Protein AF-A0A1F5E6X6-F1 (afdb_monomer_lite)

Organism: NCBI:txid1797472

Radius of gyration: 11.66 Å; chains: 1; bounding box: 30×23×25 Å

Structure (mmCIF, N/CA/C/O backbone):
data_AF-A0A1F5E6X6-F1
#
_entry.id   AF-A0A1F5E6X6-F1
#
loop_
_atom_site.group_PDB
_atom_site.id
_atom_site.type_symbol
_atom_site.label_atom_id
_atom_site.label_alt_id
_atom_site.label_comp_id
_atom_site.label_asym_id
_atom_site.label_entity_id
_atom_site.label_seq_id
_atom_site.pdbx_PDB_ins_code
_atom_site.Cartn_x
_atom_site.Cartn_y
_atom_site.Cartn_z
_atom_site.occupancy
_atom_site.B_iso_or_equiv
_atom_site.auth_seq_id
_atom_site.auth_comp_id
_atom_site.auth_asym_id
_atom_site.auth_atom_id
_atom_site.pdbx_PDB_model_num
ATOM 1 N N . MET A 1 1 ? -12.206 -2.203 -13.827 1.00 56.06 1 MET A N 1
ATOM 2 C CA . MET A 1 1 ? -10.739 -2.032 -13.685 1.00 56.06 1 MET A CA 1
ATOM 3 C C . MET A 1 1 ? -10.472 -0.737 -12.931 1.00 56.06 1 MET A C 1
ATOM 5 O O . MET A 1 1 ? -11.020 0.284 -13.323 1.00 56.06 1 MET A O 1
ATOM 9 N N . VAL A 1 2 ? -9.677 -0.761 -11.856 1.00 64.81 2 VAL A N 1
ATOM 10 C CA . VAL A 1 2 ? -9.300 0.465 -11.128 1.00 64.81 2 VAL A CA 1
ATOM 11 C C . VAL A 1 2 ? -8.278 1.226 -11.977 1.00 64.81 2 VAL A C 1
ATOM 13 O O . VAL A 1 2 ? -7.153 0.761 -12.155 1.00 64.81 2 VAL A O 1
ATOM 16 N N . SER A 1 3 ? -8.678 2.365 -12.547 1.00 69.56 3 SER A N 1
ATOM 17 C CA . SER A 1 3 ? -7.776 3.241 -13.302 1.00 69.56 3 SER A CA 1
ATOM 18 C C . SER A 1 3 ? -7.093 4.216 -12.344 1.00 69.56 3 SER A C 1
ATOM 20 O O . SER A 1 3 ? -7.754 4.994 -11.651 1.00 69.56 3 SER A O 1
ATOM 22 N N . ILE A 1 4 ? -5.766 4.129 -12.264 1.00 75.75 4 ILE A N 1
ATOM 23 C CA . ILE A 1 4 ? -4.931 4.894 -11.332 1.00 75.75 4 ILE A CA 1
ATOM 24 C C . ILE A 1 4 ? -3.934 5.710 -12.158 1.00 75.75 4 ILE A C 1
ATOM 26 O O . ILE A 1 4 ? -3.342 5.162 -13.096 1.00 75.75 4 ILE A O 1
ATOM 30 N N . PRO A 1 5 ? -3.711 6.997 -11.842 1.00 76.88 5 PRO A N 1
ATOM 31 C CA . PRO A 1 5 ? -2.745 7.819 -12.562 1.00 76.88 5 PRO A CA 1
ATOM 32 C C . PRO A 1 5 ? -1.310 7.287 -12.393 1.00 76.88 5 PRO A C 1
ATOM 34 O O . PRO A 1 5 ? -0.985 6.704 -11.349 1.00 76.88 5 PRO A O 1
ATOM 37 N N . PRO A 1 6 ? -0.440 7.412 -13.417 1.00 78.69 6 PRO A N 1
ATOM 38 C CA . PRO A 1 6 ? 0.980 7.057 -13.316 1.00 78.69 6 PRO A CA 1
ATOM 39 C C . PRO A 1 6 ? 1.627 7.782 -12.136 1.00 78.69 6 PRO A C 1
ATOM 41 O O . PRO A 1 6 ? 1.547 8.998 -12.013 1.00 78.69 6 PRO A O 1
ATOM 44 N N . CYS A 1 7 ? 2.252 7.014 -11.247 1.00 78.19 7 CYS A N 1
ATOM 45 C CA . CYS A 1 7 ? 2.915 7.529 -10.058 1.00 78.19 7 CYS A CA 1
ATOM 46 C C . CYS A 1 7 ? 4.247 6.808 -9.857 1.00 78.19 7 CYS A C 1
ATOM 48 O O . CYS A 1 7 ? 4.390 5.632 -10.197 1.00 78.19 7 CYS A O 1
ATOM 50 N N . SER A 1 8 ? 5.223 7.501 -9.272 1.00 80.56 8 SER A N 1
ATOM 51 C CA . SER A 1 8 ? 6.499 6.882 -8.924 1.00 80.56 8 SER A CA 1
ATOM 52 C C . SER A 1 8 ? 6.330 5.873 -7.783 1.00 80.56 8 SER A C 1
ATOM 54 O O . SER A 1 8 ? 5.474 6.036 -6.910 1.00 80.56 8 SER A O 1
ATOM 56 N N . SER A 1 9 ? 7.199 4.861 -7.736 1.00 78.44 9 SER A N 1
ATOM 57 C CA . SER A 1 9 ? 7.220 3.850 -6.669 1.00 78.44 9 SER A CA 1
ATOM 58 C C . SER A 1 9 ? 7.364 4.494 -5.284 1.00 78.44 9 SER A C 1
ATOM 60 O O . SER A 1 9 ? 6.725 4.067 -4.330 1.00 78.44 9 SER A O 1
ATOM 62 N N . LYS A 1 10 ? 8.123 5.597 -5.183 1.00 81.00 10 LYS A N 1
ATOM 63 C CA . LYS A 1 10 ? 8.243 6.401 -3.954 1.00 81.00 10 LYS A CA 1
ATOM 64 C C . LYS A 1 10 ? 6.899 6.978 -3.498 1.00 81.00 10 LYS A C 1
ATOM 66 O O . LYS A 1 10 ? 6.600 6.935 -2.308 1.00 81.00 10 LYS A O 1
ATOM 71 N N . LYS A 1 11 ? 6.093 7.510 -4.426 1.00 85.81 11 LYS A N 1
ATOM 72 C CA . LYS A 1 11 ? 4.779 8.095 -4.113 1.00 85.81 11 LYS A CA 1
ATOM 73 C C . LYS A 1 11 ? 3.787 7.021 -3.672 1.00 85.81 11 LYS A C 1
ATOM 75 O O . LYS A 1 11 ? 3.073 7.229 -2.698 1.00 85.81 11 LYS A O 1
ATOM 80 N N . LEU A 1 12 ? 3.817 5.861 -4.331 1.00 85.62 12 LEU A N 1
ATOM 81 C CA . LEU A 1 12 ? 3.045 4.688 -3.928 1.00 85.62 12 LEU A CA 1
ATOM 82 C C . LEU A 1 12 ? 3.391 4.284 -2.488 1.00 85.62 12 LEU A C 1
ATOM 84 O O . LEU A 1 12 ? 2.516 4.284 -1.634 1.00 85.62 12 LEU A O 1
ATOM 88 N N . ILE A 1 13 ? 4.669 4.042 -2.189 1.00 86.19 13 ILE A N 1
ATOM 89 C CA . ILE A 1 13 ? 5.123 3.669 -0.839 1.00 86.19 13 ILE A CA 1
ATOM 90 C C . ILE A 1 13 ? 4.666 4.696 0.199 1.00 86.19 13 ILE A C 1
ATOM 92 O O . ILE A 1 13 ? 4.118 4.316 1.228 1.00 86.19 13 ILE A O 1
ATOM 96 N N . LYS A 1 14 ? 4.841 5.992 -0.086 1.00 88.38 14 LYS A N 1
ATOM 97 C CA . LYS A 1 14 ? 4.417 7.061 0.824 1.00 88.38 14 LYS A CA 1
ATOM 98 C C . LYS A 1 14 ? 2.912 7.009 1.093 1.00 88.38 14 LYS A C 1
ATOM 100 O O . LYS A 1 14 ? 2.523 7.101 2.248 1.00 88.38 14 LYS A O 1
ATOM 105 N N . ALA A 1 15 ? 2.087 6.802 0.064 1.00 88.69 15 ALA A N 1
ATOM 106 C CA . ALA A 1 15 ? 0.642 6.660 0.227 1.00 88.69 15 ALA A CA 1
ATOM 107 C C . ALA A 1 15 ? 0.281 5.468 1.129 1.00 88.69 15 ALA A C 1
ATOM 109 O O . ALA A 1 15 ? -0.543 5.619 2.023 1.00 88.69 15 ALA A O 1
ATOM 110 N N . PHE A 1 16 ? 0.934 4.316 0.953 1.00 88.19 16 PHE A N 1
ATOM 111 C CA . PHE A 1 16 ? 0.710 3.136 1.796 1.00 88.19 16 PHE A CA 1
ATOM 112 C C . PHE A 1 16 ? 1.148 3.356 3.249 1.00 88.19 16 PHE A C 1
ATOM 114 O O . PHE A 1 16 ? 0.395 3.027 4.160 1.00 88.19 16 PHE A O 1
ATOM 121 N N . VAL A 1 17 ? 2.289 4.008 3.482 1.00 89.81 17 VAL A N 1
ATOM 122 C CA . VAL A 1 17 ? 2.705 4.414 4.836 1.00 89.81 17 VAL A CA 1
ATOM 123 C C . VAL A 1 17 ? 1.684 5.372 5.461 1.00 89.81 17 VAL A C 1
ATOM 125 O O . VAL A 1 17 ? 1.314 5.204 6.61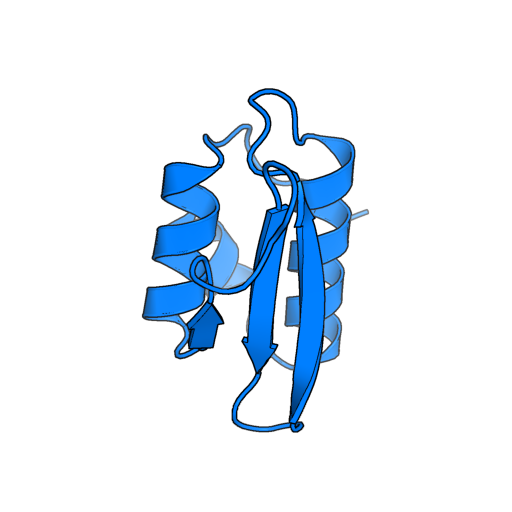7 1.00 89.81 17 VAL A O 1
ATOM 128 N N . THR A 1 18 ? 1.169 6.349 4.703 1.00 89.69 18 THR A N 1
ATOM 129 C CA . THR A 1 18 ? 0.132 7.284 5.185 1.00 89.69 18 THR A CA 1
ATOM 130 C C . THR A 1 18 ? -1.190 6.585 5.512 1.00 89.69 18 THR A C 1
ATOM 132 O O . THR A 1 18 ? -1.909 7.024 6.402 1.00 89.69 18 THR A O 1
ATOM 135 N N . LEU A 1 19 ? -1.507 5.486 4.827 1.00 87.44 19 LEU A N 1
ATOM 136 C CA . LEU A 1 19 ? -2.667 4.642 5.128 1.00 87.44 19 LEU A CA 1
ATOM 137 C C . LEU A 1 19 ? -2.443 3.726 6.345 1.00 87.44 19 LEU A C 1
ATOM 139 O O . LEU A 1 19 ? -3.366 3.018 6.747 1.00 87.44 19 LEU A O 1
ATOM 143 N N . GLY A 1 20 ? -1.244 3.744 6.931 1.00 87.75 20 GLY A N 1
ATOM 144 C CA . GLY A 1 20 ? -0.879 2.955 8.103 1.00 87.75 20 GLY A CA 1
ATOM 145 C C . GLY A 1 20 ? -0.293 1.583 7.782 1.00 87.75 20 GLY A C 1
ATOM 146 O O . GLY A 1 20 ? -0.151 0.780 8.693 1.00 87.75 20 GLY A O 1
ATOM 147 N N . PHE A 1 21 ? 0.050 1.285 6.526 1.00 90.19 21 PHE A N 1
ATOM 148 C CA . PHE A 1 21 ? 0.736 0.033 6.204 1.00 90.19 21 PHE A CA 1
ATOM 149 C C . PHE A 1 21 ? 2.191 0.078 6.665 1.00 90.19 21 PHE A C 1
ATOM 151 O O . PHE A 1 21 ? 2.894 1.079 6.485 1.00 90.19 21 PHE A O 1
ATOM 158 N N . GLU A 1 22 ? 2.675 -1.050 7.167 1.00 90.25 22 GLU A N 1
ATOM 159 C CA . GLU A 1 22 ? 4.084 -1.223 7.477 1.00 90.25 22 GLU A CA 1
ATOM 160 C C . GLU A 1 22 ? 4.856 -1.540 6.201 1.00 90.25 22 GLU A C 1
ATOM 162 O O . GLU A 1 22 ? 4.545 -2.487 5.475 1.00 90.25 22 GLU A O 1
ATOM 167 N N . VAL A 1 23 ? 5.889 -0.750 5.921 1.00 88.56 23 VAL A N 1
ATOM 168 C CA . VAL A 1 23 ? 6.730 -0.941 4.741 1.00 88.56 23 VAL A CA 1
ATOM 169 C C . VAL A 1 23 ? 8.120 -1.370 5.176 1.00 88.56 23 VAL A C 1
ATOM 171 O O . VAL A 1 23 ? 8.888 -0.579 5.723 1.00 88.56 23 VAL A O 1
ATOM 174 N N . SER A 1 24 ? 8.470 -2.618 4.877 1.00 85.06 24 SER A N 1
ATOM 175 C CA . SER A 1 24 ? 9.798 -3.158 5.137 1.00 85.06 24 SER A CA 1
ATOM 176 C C . SER A 1 24 ? 10.633 -3.201 3.862 1.00 85.06 24 SER A C 1
ATOM 178 O O . SER A 1 24 ? 10.274 -3.816 2.854 1.00 85.06 24 SER A O 1
ATOM 180 N N . THR A 1 25 ? 11.788 -2.546 3.933 1.00 77.38 25 THR A N 1
ATOM 181 C CA . THR A 1 25 ? 12.834 -2.555 2.901 1.00 77.38 25 THR A CA 1
ATOM 182 C C . THR A 1 25 ? 14.096 -3.297 3.355 1.00 77.38 25 THR A C 1
ATOM 184 O 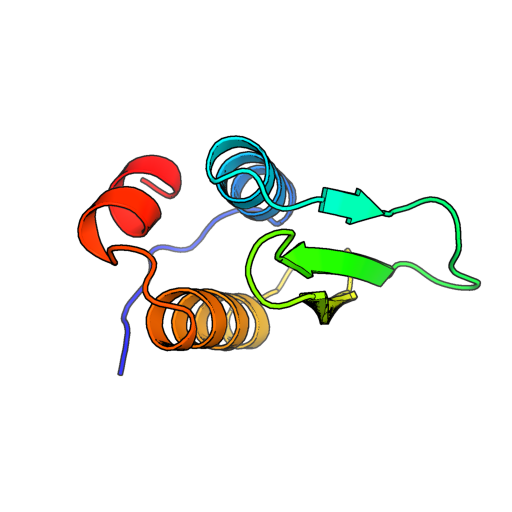O . THR A 1 25 ? 15.018 -3.464 2.561 1.00 77.38 25 THR A O 1
ATOM 187 N N . LYS A 1 26 ? 14.150 -3.748 4.619 1.00 62.22 26 LYS A N 1
ATOM 188 C CA . LYS A 1 26 ? 15.376 -4.198 5.307 1.00 62.22 26 LYS A CA 1
ATOM 189 C C . LYS A 1 26 ? 15.678 -5.708 5.217 1.00 62.22 26 LYS A C 1
ATOM 191 O O . LYS A 1 26 ? 16.569 -6.171 5.911 1.00 62.22 26 LYS A O 1
ATOM 196 N N . GLY A 1 27 ? 14.993 -6.477 4.365 1.00 53.72 27 GLY A N 1
ATOM 197 C CA . GLY A 1 27 ? 15.107 -7.950 4.358 1.00 53.72 27 GLY A CA 1
ATOM 198 C C . GLY A 1 27 ? 15.369 -8.638 3.012 1.00 53.72 27 GLY A C 1
ATOM 199 O O . GLY A 1 27 ? 15.227 -9.853 2.938 1.00 53.72 27 GLY A O 1
ATOM 200 N N . GLY A 1 28 ? 15.692 -7.919 1.932 1.00 49.53 28 GLY A N 1
ATOM 201 C CA . GLY A 1 28 ? 15.745 -8.505 0.584 1.00 49.53 28 GLY A CA 1
ATOM 202 C C . GLY A 1 28 ? 17.146 -8.603 -0.019 1.00 49.53 28 GLY A C 1
ATOM 203 O O . GLY A 1 28 ? 17.759 -7.584 -0.331 1.00 49.53 28 GLY A O 1
ATOM 204 N N . LYS A 1 29 ? 17.600 -9.826 -0.319 1.00 50.75 29 LYS A N 1
ATOM 2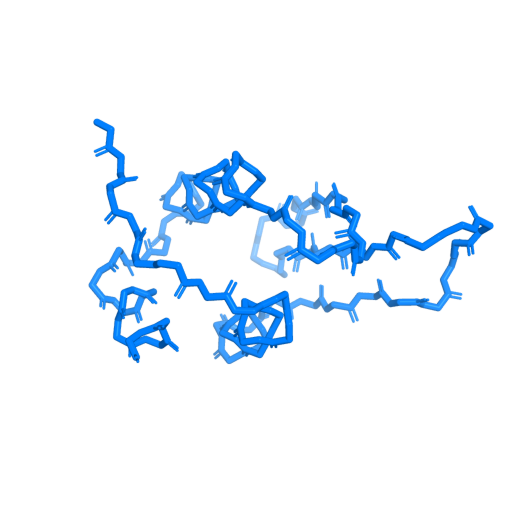05 C CA . LYS A 1 29 ? 18.520 -10.076 -1.439 1.00 50.75 29 LYS A CA 1
ATOM 206 C C . LYS A 1 29 ? 17.752 -9.667 -2.711 1.00 50.75 29 LYS A C 1
ATOM 208 O O . LYS A 1 29 ? 16.855 -10.378 -3.149 1.00 50.75 29 LYS A O 1
ATOM 213 N N . GLY A 1 30 ? 18.028 -8.480 -3.250 1.00 62.59 30 GLY A N 1
ATOM 214 C CA . GLY A 1 30 ? 17.350 -7.952 -4.439 1.00 62.59 30 GLY A CA 1
ATOM 215 C C . GLY A 1 30 ? 16.230 -6.949 -4.139 1.00 62.59 30 GLY A C 1
ATOM 216 O O . GLY A 1 30 ? 15.491 -7.059 -3.167 1.00 62.59 30 GLY A O 1
ATOM 217 N N . SER A 1 31 ? 16.137 -5.949 -5.012 1.00 77.50 31 SER A N 1
ATOM 218 C CA . SER A 1 31 ? 15.335 -4.721 -4.965 1.00 77.50 31 SER A CA 1
ATOM 219 C C . SER A 1 31 ? 13.813 -4.909 -4.808 1.00 77.50 31 SER A C 1
ATOM 221 O O . SER A 1 31 ? 13.060 -4.501 -5.688 1.00 77.50 31 SER A O 1
ATOM 223 N N . HIS A 1 32 ? 13.343 -5.470 -3.694 1.00 81.62 32 HIS A N 1
ATOM 224 C CA . HIS A 1 32 ? 11.926 -5.665 -3.365 1.00 81.62 32 HIS A CA 1
ATOM 225 C C . HIS A 1 32 ? 11.540 -4.970 -2.054 1.00 81.62 32 HIS A C 1
ATOM 227 O O . HIS A 1 32 ? 12.385 -4.667 -1.213 1.00 81.62 32 HIS A O 1
ATOM 233 N N . ILE A 1 33 ? 10.249 -4.687 -1.906 1.00 84.19 33 ILE A N 1
ATOM 234 C CA . ILE A 1 33 ? 9.645 -3.982 -0.779 1.00 84.19 33 ILE A CA 1
ATOM 235 C C . ILE A 1 33 ? 8.454 -4.801 -0.313 1.00 84.19 33 ILE A C 1
ATOM 237 O O . ILE A 1 33 ? 7.576 -5.118 -1.116 1.00 84.19 33 ILE A O 1
ATOM 241 N N . LYS A 1 34 ? 8.415 -5.123 0.976 1.00 87.62 34 LYS A N 1
ATOM 242 C CA . LYS A 1 34 ? 7.278 -5.801 1.593 1.00 87.62 34 LYS A CA 1
ATOM 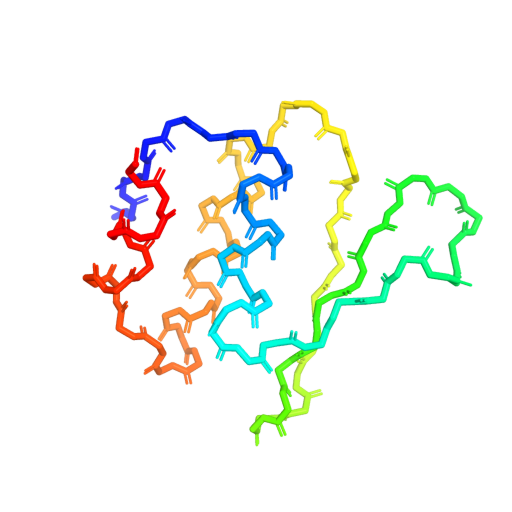243 C C . LYS A 1 34 ? 6.360 -4.761 2.226 1.00 87.62 34 LYS A C 1
ATOM 245 O O . LYS A 1 34 ? 6.836 -3.883 2.942 1.00 87.62 34 LYS A O 1
ATOM 250 N N . ILE A 1 35 ? 5.070 -4.856 1.940 1.00 89.00 35 ILE A N 1
ATOM 251 C CA . ILE A 1 35 ? 4.017 -4.004 2.488 1.00 89.00 35 ILE A CA 1
ATOM 252 C C . ILE A 1 35 ? 3.085 -4.907 3.282 1.00 89.00 35 ILE A C 1
ATOM 254 O O . ILE A 1 35 ? 2.536 -5.857 2.725 1.00 89.00 35 ILE A O 1
ATOM 258 N N . THR A 1 36 ? 2.925 -4.623 4.566 1.00 90.94 36 THR A N 1
ATOM 259 C CA . THR A 1 36 ? 2.082 -5.388 5.485 1.00 90.94 36 THR A CA 1
ATOM 260 C C . THR A 1 36 ? 0.939 -4.507 5.962 1.00 90.94 36 THR A C 1
ATOM 262 O O . THR A 1 36 ? 1.152 -3.366 6.371 1.00 90.94 36 THR A O 1
ATOM 265 N N . ASP A 1 37 ? -0.278 -5.028 5.884 1.00 90.50 37 ASP A N 1
ATOM 266 C CA . ASP A 1 37 ? -1.441 -4.421 6.514 1.00 90.50 37 ASP A CA 1
ATOM 267 C C . ASP A 1 37 ? -1.461 -4.792 8.003 1.00 90.50 37 ASP A C 1
ATOM 269 O O . ASP A 1 37 ? -1.573 -5.982 8.315 1.00 90.50 37 ASP A O 1
ATOM 273 N N . PRO A 1 38 ? -1.387 -3.824 8.931 1.00 87.25 38 PRO A N 1
ATOM 274 C CA . PRO A 1 38 ? -1.454 -4.124 10.358 1.00 87.25 38 PRO A CA 1
ATOM 275 C C . PRO A 1 38 ? -2.835 -4.625 10.799 1.00 87.25 38 PRO A C 1
ATOM 277 O O . PRO A 1 38 ? -2.933 -5.270 11.838 1.00 87.25 38 PRO A O 1
ATOM 280 N N . LYS A 1 39 ? -3.909 -4.341 10.044 1.00 86.00 39 LYS A N 1
ATOM 281 C CA . LYS A 1 39 ? -5.276 -4.719 10.438 1.00 86.00 39 LYS A CA 1
ATOM 282 C C . LYS A 1 39 ? -5.580 -6.181 10.142 1.00 86.00 39 LYS A C 1
ATOM 284 O O . LYS A 1 39 ? -6.133 -6.876 10.985 1.00 86.00 39 LYS A O 1
ATOM 289 N N . SER A 1 40 ? -5.245 -6.638 8.937 1.00 86.94 40 SER A N 1
ATOM 290 C CA . SER A 1 40 ? -5.482 -8.024 8.516 1.00 86.94 40 SER A CA 1
ATOM 291 C C . SER A 1 40 ? -4.275 -8.945 8.707 1.00 86.94 40 SER A C 1
ATOM 293 O O . SER A 1 40 ? -4.407 -10.155 8.536 1.00 86.94 40 SER A O 1
ATOM 295 N N . GLY A 1 41 ? -3.085 -8.395 8.973 1.00 86.44 41 GLY A N 1
ATOM 296 C CA . GLY A 1 41 ? -1.823 -9.141 8.986 1.00 86.44 41 GLY A CA 1
ATOM 297 C C . GLY A 1 41 ? -1.370 -9.623 7.600 1.00 86.44 41 GLY A C 1
ATOM 298 O O . GLY A 1 41 ? -0.337 -10.288 7.478 1.00 86.44 41 GLY A O 1
ATOM 299 N N . ARG A 1 42 ? -2.113 -9.310 6.527 1.00 88.75 42 ARG A N 1
ATOM 300 C CA . ARG A 1 42 ? -1.746 -9.704 5.163 1.00 88.75 42 ARG A CA 1
ATOM 301 C C . ARG A 1 42 ? -0.566 -8.876 4.680 1.00 88.75 42 ARG A C 1
ATOM 303 O O . ARG A 1 42 ? -0.475 -7.680 4.935 1.00 88.75 42 ARG A O 1
ATOM 310 N N . SER A 1 43 ? 0.318 -9.504 3.911 1.00 89.75 43 SER A N 1
ATOM 311 C CA . SER A 1 43 ? 1.456 -8.814 3.309 1.00 89.75 43 SER A CA 1
ATOM 312 C C . SER A 1 43 ? 1.570 -9.092 1.819 1.00 89.75 43 SER A C 1
ATOM 314 O O . SER A 1 43 ? 1.168 -10.145 1.328 1.00 89.75 43 SER A O 1
ATOM 316 N N . THR A 1 44 ? 2.114 -8.122 1.096 1.00 87.19 44 THR A N 1
ATOM 317 C CA . THR A 1 44 ? 2.401 -8.210 -0.331 1.00 87.19 44 THR A CA 1
ATOM 318 C C . THR A 1 44 ? 3.812 -7.703 -0.599 1.00 87.19 44 THR A C 1
ATOM 320 O O . THR A 1 44 ? 4.305 -6.808 0.088 1.00 87.19 44 THR A O 1
ATOM 323 N N . THR A 1 45 ? 4.483 -8.284 -1.587 1.00 86.25 45 THR A N 1
ATOM 324 C CA . THR A 1 45 ? 5.849 -7.911 -1.956 1.00 86.25 45 THR A CA 1
ATOM 325 C C . THR A 1 45 ? 5.834 -7.307 -3.345 1.00 86.25 45 THR A C 1
ATOM 327 O O . THR A 1 45 ? 5.308 -7.906 -4.281 1.00 86.25 45 THR A O 1
ATOM 330 N N . ILE A 1 46 ? 6.442 -6.133 -3.492 1.00 83.00 46 ILE A N 1
ATOM 331 C CA . ILE A 1 46 ? 6.568 -5.450 -4.776 1.00 83.00 46 ILE A CA 1
ATOM 332 C C . ILE A 1 46 ? 8.017 -5.172 -5.142 1.00 83.00 46 ILE A C 1
ATOM 334 O O . ILE A 1 46 ? 8.837 -4.888 -4.268 1.00 83.00 46 ILE A O 1
ATOM 338 N N . PRO A 1 47 ? 8.361 -5.201 -6.436 1.00 80.50 47 PRO A N 1
ATOM 339 C CA . PRO A 1 47 ? 9.663 -4.743 -6.882 1.00 80.50 47 PRO A CA 1
ATOM 340 C C . PRO A 1 47 ? 9.803 -3.228 -6.667 1.00 80.50 47 PRO A C 1
ATOM 342 O O . PRO A 1 47 ? 8.893 -2.445 -6.927 1.00 80.50 47 PRO A O 1
ATOM 345 N N . LYS A 1 48 ? 10.994 -2.794 -6.255 1.00 75.56 48 LYS A N 1
ATOM 346 C CA . LYS A 1 48 ? 11.417 -1.387 -6.104 1.00 75.56 48 LYS A CA 1
ATOM 347 C C . LYS A 1 48 ? 11.613 -0.679 -7.461 1.00 75.56 48 LYS A C 1
ATOM 349 O O . LYS A 1 48 ? 11.973 0.496 -7.489 1.00 75.56 48 LYS A O 1
ATOM 354 N N . SER A 1 49 ? 11.407 -1.386 -8.579 1.00 70.69 49 SER A N 1
ATOM 355 C CA . SER A 1 49 ? 11.670 -0.918 -9.948 1.00 70.69 49 SER A CA 1
ATOM 356 C C . SER A 1 49 ? 10.793 0.272 -10.381 1.00 70.69 49 SER A C 1
ATOM 358 O O . SER A 1 49 ? 9.820 0.637 -9.718 1.00 70.69 49 SER A O 1
ATOM 360 N N . ARG A 1 50 ? 11.181 0.898 -11.500 1.00 58.41 50 ARG A N 1
ATOM 361 C CA . ARG A 1 50 ? 10.718 2.205 -12.004 1.00 58.41 50 ARG A CA 1
ATOM 362 C C . ARG A 1 50 ? 9.400 2.141 -12.794 1.00 58.41 50 ARG A C 1
ATOM 364 O O . ARG A 1 50 ? 8.698 3.146 -12.843 1.00 58.41 50 ARG A O 1
ATOM 371 N N . SER A 1 51 ? 9.043 0.990 -13.374 1.00 62.62 51 SER A N 1
ATOM 372 C CA . SER A 1 51 ? 7.825 0.786 -14.179 1.00 62.62 51 SER A CA 1
ATOM 373 C C . SER A 1 51 ? 6.864 -0.203 -13.503 1.00 62.62 51 SER A C 1
ATOM 375 O O . SER A 1 51 ? 6.899 -1.407 -13.725 1.00 62.62 51 SER A O 1
ATOM 377 N N . LEU A 1 52 ? 5.981 0.315 -1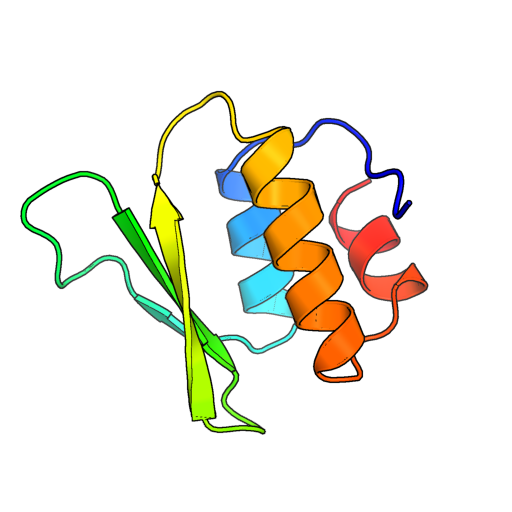2.648 1.00 66.88 52 LEU A N 1
ATOM 378 C CA . LEU A 1 52 ? 5.038 -0.484 -11.853 1.00 66.88 52 LEU A CA 1
ATOM 379 C C . LEU A 1 52 ? 3.587 -0.335 -12.326 1.00 66.88 52 LEU A C 1
ATOM 381 O O . LEU A 1 52 ? 2.686 -0.402 -11.502 1.00 66.88 52 LEU A O 1
ATOM 385 N N . SER A 1 53 ? 3.314 -0.106 -13.613 1.00 69.00 53 SER A N 1
ATOM 386 C CA . SER A 1 53 ? 1.933 0.121 -14.085 1.00 69.00 53 SER A CA 1
ATOM 387 C C . SER A 1 53 ? 0.988 -1.025 -13.687 1.00 69.00 53 SER A C 1
ATOM 389 O O . SER A 1 53 ? -0.057 -0.780 -13.080 1.00 69.00 53 SER A O 1
ATOM 391 N N . TYR A 1 54 ? 1.400 -2.271 -13.938 1.00 77.62 54 TYR A N 1
ATOM 392 C CA . TYR A 1 54 ? 0.667 -3.473 -13.533 1.00 77.62 54 TYR A CA 1
ATOM 393 C C . TYR A 1 54 ? 0.652 -3.661 -12.008 1.00 77.62 54 TYR A C 1
ATOM 395 O O . TYR A 1 54 ? -0.405 -3.829 -11.401 1.00 77.62 54 TYR A O 1
ATOM 403 N N . VAL A 1 55 ? 1.823 -3.551 -11.373 1.00 81.25 55 VAL A N 1
ATOM 404 C CA . VAL A 1 55 ? 1.990 -3.771 -9.928 1.00 81.25 55 VAL A CA 1
ATOM 405 C C . VAL A 1 55 ? 1.177 -2.771 -9.105 1.00 81.25 55 VAL A C 1
ATOM 407 O O . VAL A 1 55 ? 0.543 -3.155 -8.132 1.00 81.25 55 VAL A O 1
ATOM 410 N N . ARG A 1 56 ? 1.127 -1.501 -9.512 1.00 83.69 56 ARG A N 1
ATOM 411 C CA . ARG A 1 56 ? 0.336 -0.442 -8.870 1.00 83.69 56 ARG A CA 1
ATOM 412 C C . ARG A 1 56 ? -1.148 -0.779 -8.882 1.00 83.69 56 ARG A C 1
ATOM 414 O O . ARG A 1 56 ? -1.797 -0.675 -7.846 1.00 83.69 56 ARG A O 1
ATOM 421 N N . ASN A 1 57 ? -1.682 -1.167 -10.041 1.00 85.12 57 ASN A N 1
ATOM 422 C CA . ASN A 1 57 ? -3.095 -1.524 -10.156 1.00 85.12 57 ASN A CA 1
ATOM 423 C C . ASN A 1 57 ? -3.416 -2.737 -9.274 1.00 85.12 57 ASN A C 1
ATOM 425 O O . ASN A 1 57 ? -4.432 -2.733 -8.583 1.00 85.12 57 ASN A O 1
ATOM 429 N N . HIS A 1 58 ? -2.519 -3.726 -9.242 1.00 86.12 58 HIS A N 1
ATOM 430 C CA . HIS A 1 58 ? -2.656 -4.903 -8.390 1.00 86.12 58 HIS A CA 1
ATOM 431 C C . HIS A 1 58 ? -2.642 -4.545 -6.897 1.00 86.12 58 HIS A C 1
ATOM 433 O O . HIS A 1 58 ? -3.521 -4.963 -6.151 1.00 86.12 58 HIS A O 1
ATOM 439 N N . ILE A 1 59 ? -1.684 -3.726 -6.460 1.00 86.56 59 ILE A N 1
ATOM 440 C CA . ILE A 1 59 ? -1.540 -3.347 -5.053 1.00 86.56 59 ILE A CA 1
ATOM 441 C C . ILE A 1 59 ? -2.703 -2.493 -4.552 1.00 86.56 59 ILE A C 1
ATOM 443 O O . ILE A 1 59 ? -3.142 -2.642 -3.416 1.00 86.56 59 ILE A O 1
ATOM 447 N N . VAL A 1 60 ? -3.203 -1.581 -5.385 1.00 87.50 60 VAL A N 1
ATOM 448 C CA . VAL A 1 60 ? -4.317 -0.722 -4.985 1.00 87.50 60 VAL A CA 1
ATOM 449 C C . VAL A 1 60 ? -5.612 -1.515 -4.978 1.00 87.50 60 VAL A C 1
ATOM 451 O O . VAL A 1 60 ? -6.410 -1.319 -4.071 1.00 87.50 60 VAL A O 1
ATOM 454 N N . LYS A 1 61 ? -5.795 -2.454 -5.915 1.00 88.81 61 LYS A N 1
ATOM 455 C CA . LYS A 1 61 ? -6.900 -3.412 -5.834 1.00 88.81 61 LYS A CA 1
ATOM 456 C C . LYS A 1 61 ? -6.829 -4.208 -4.530 1.00 88.81 61 LYS A C 1
ATOM 458 O O . LYS A 1 61 ? -7.809 -4.240 -3.806 1.00 88.81 61 LYS A O 1
ATOM 463 N N . TRP A 1 62 ? -5.656 -4.737 -4.184 1.00 90.12 62 TRP A N 1
ATOM 464 C CA . TRP A 1 62 ? -5.444 -5.440 -2.918 1.00 90.12 62 TRP A CA 1
ATOM 465 C C . TRP A 1 62 ? -5.778 -4.573 -1.693 1.00 90.12 62 TRP A C 1
ATOM 467 O O . TRP A 1 62 ? -6.439 -5.042 -0.776 1.00 90.12 62 TRP A O 1
ATOM 477 N N . ALA A 1 63 ? -5.399 -3.291 -1.689 1.00 87.62 63 ALA A N 1
ATOM 478 C CA . ALA A 1 63 ? -5.770 -2.363 -0.619 1.00 87.62 63 ALA A CA 1
ATOM 479 C C . ALA A 1 63 ? -7.289 -2.117 -0.543 1.00 87.62 63 ALA A C 1
ATOM 481 O O . ALA A 1 63 ? -7.850 -2.033 0.546 1.00 87.62 63 ALA A O 1
ATOM 482 N N . ILE A 1 64 ? -7.965 -2.015 -1.689 1.00 89.75 64 ILE A N 1
ATOM 483 C CA . ILE A 1 64 ? -9.426 -1.875 -1.751 1.00 89.75 64 ILE A CA 1
ATOM 484 C C . ILE A 1 64 ? -10.108 -3.148 -1.234 1.00 89.75 64 ILE A C 1
ATOM 486 O O . ILE A 1 64 ? -11.048 -3.046 -0.450 1.00 89.75 64 ILE A O 1
ATOM 490 N N . ASP A 1 65 ? -9.595 -4.328 -1.592 1.00 89.81 65 ASP A N 1
ATOM 491 C CA . ASP A 1 65 ? -10.088 -5.626 -1.109 1.00 89.81 65 ASP A CA 1
ATOM 492 C C . ASP A 1 65 ? -9.910 -5.781 0.417 1.00 89.81 65 ASP A C 1
ATOM 494 O O . ASP A 1 65 ? -10.665 -6.501 1.066 1.00 89.81 65 ASP A O 1
ATOM 498 N N . LEU A 1 66 ? -8.939 -5.075 1.009 1.00 87.56 66 LEU A N 1
ATOM 499 C CA . LEU A 1 66 ? -8.750 -4.957 2.461 1.00 87.56 66 LEU A CA 1
ATOM 500 C C . LEU A 1 66 ? -9.687 -3.933 3.132 1.00 87.56 66 LEU A C 1
ATOM 502 O O . LEU A 1 66 ? -9.648 -3.771 4.350 1.00 87.56 66 LEU A O 1
ATOM 506 N N . GLY A 1 67 ? -10.520 -3.230 2.361 1.00 87.81 67 GLY A N 1
ATOM 507 C CA . GLY A 1 67 ? -11.493 -2.258 2.865 1.00 87.81 67 GLY A CA 1
ATOM 508 C C . GLY A 1 67 ? -11.004 -0.806 2.895 1.00 87.81 67 GLY A C 1
ATOM 509 O O . GLY A 1 67 ? -11.677 0.056 3.463 1.00 87.81 67 GLY A O 1
ATOM 510 N N . TYR A 1 68 ? -9.856 -0.487 2.287 1.00 88.44 68 TYR A N 1
ATOM 511 C CA . TYR A 1 68 ? -9.400 0.901 2.180 1.00 88.44 68 TYR A CA 1
ATOM 512 C C . TYR A 1 68 ? -10.162 1.658 1.082 1.00 88.44 68 TYR A C 1
ATOM 514 O O . TYR A 1 68 ? -10.368 1.166 -0.025 1.00 88.44 68 TYR A O 1
ATOM 522 N N . SER A 1 69 ? -10.553 2.904 1.368 1.00 88.06 69 SER A N 1
ATOM 523 C CA . SER A 1 69 ? -11.339 3.710 0.427 1.00 88.06 69 SER A CA 1
ATOM 524 C C . SER A 1 69 ? -10.530 4.112 -0.809 1.00 88.06 69 SER A C 1
ATOM 526 O O . SER A 1 69 ? -9.542 4.849 -0.719 1.00 88.06 69 SER A O 1
ATOM 528 N N . GLU A 1 70 ? -11.020 3.726 -1.989 1.00 86.56 70 GLU A N 1
ATOM 529 C CA . GLU A 1 70 ? -10.437 4.095 -3.285 1.00 86.56 70 GLU A CA 1
ATOM 530 C C . GLU A 1 70 ? -10.275 5.617 -3.445 1.00 86.56 70 GLU A C 1
ATOM 532 O O . GLU A 1 70 ? -9.270 6.082 -3.988 1.00 86.56 70 GLU A O 1
ATOM 537 N N . LYS A 1 71 ? -11.226 6.415 -2.933 1.00 86.44 71 LYS A N 1
ATOM 538 C CA . LYS A 1 71 ? -11.172 7.887 -3.000 1.00 86.44 71 LYS A CA 1
ATOM 539 C C . LYS A 1 71 ? -9.946 8.443 -2.272 1.00 86.44 71 LYS A C 1
ATOM 541 O O . LYS A 1 71 ? -9.286 9.345 -2.787 1.00 86.44 71 LYS A O 1
ATOM 546 N N . ILE A 1 72 ? -9.624 7.891 -1.101 1.00 87.50 72 ILE A N 1
ATOM 547 C CA . ILE A 1 72 ? -8.472 8.313 -0.293 1.00 87.50 72 ILE A CA 1
ATOM 548 C C . ILE A 1 72 ? -7.176 7.918 -1.000 1.00 87.50 72 ILE A C 1
ATOM 550 O O . ILE A 1 72 ? -6.287 8.753 -1.160 1.00 87.50 72 ILE A O 1
ATOM 554 N N . ILE A 1 73 ? -7.099 6.683 -1.503 1.00 86.88 73 ILE A N 1
ATOM 555 C CA . ILE A 1 73 ? -5.923 6.191 -2.231 1.00 86.88 73 ILE A CA 1
ATOM 556 C C . ILE A 1 73 ? -5.658 7.060 -3.468 1.00 86.88 73 ILE A C 1
ATOM 558 O O . ILE A 1 73 ? -4.539 7.530 -3.670 1.00 86.88 73 ILE A O 1
ATOM 562 N N . LYS A 1 74 ? -6.690 7.354 -4.269 1.00 85.44 74 LYS A N 1
ATOM 563 C CA . LYS A 1 74 ? -6.562 8.238 -5.439 1.00 85.44 74 LYS A CA 1
ATOM 564 C C . LYS A 1 74 ? -6.119 9.647 -5.057 1.00 85.44 74 LYS A C 1
ATOM 566 O O . LYS A 1 74 ? -5.291 10.217 -5.761 1.00 85.44 74 LYS A O 1
ATOM 571 N N . LYS A 1 75 ? -6.618 10.196 -3.944 1.00 87.12 75 LYS A N 1
ATOM 572 C CA . LYS A 1 75 ? -6.206 11.516 -3.441 1.00 87.12 75 LYS A CA 1
ATOM 573 C C . LYS A 1 75 ? -4.727 11.547 -3.042 1.00 87.12 75 LYS A C 1
ATOM 575 O O . LYS A 1 75 ? -4.067 12.539 -3.312 1.00 87.12 75 LYS A O 1
ATOM 580 N N . LEU A 1 76 ? -4.208 10.471 -2.449 1.00 85.38 76 LEU A N 1
ATOM 581 C CA . LEU A 1 76 ? -2.792 10.354 -2.073 1.00 85.38 76 LEU A CA 1
ATOM 582 C C . LEU A 1 76 ? -1.863 10.134 -3.281 1.00 85.38 76 LEU A C 1
ATOM 584 O O . LEU A 1 76 ? -0.680 10.476 -3.231 1.00 85.38 76 LEU A O 1
ATOM 588 N N . LEU A 1 77 ? -2.385 9.549 -4.363 1.00 82.81 77 LEU A N 1
ATOM 589 C CA . LEU A 1 77 ? -1.624 9.271 -5.585 1.00 82.81 77 LEU A CA 1
ATOM 590 C C . LEU A 1 77 ? -1.679 10.407 -6.623 1.00 82.81 77 LEU A C 1
ATOM 592 O O . LEU A 1 77 ? -0.770 10.475 -7.457 1.00 82.81 77 LEU A O 1
ATOM 596 N N . LYS A 1 78 ? -2.682 11.295 -6.558 1.00 72.69 78 LYS A N 1
ATOM 597 C CA . LYS A 1 78 ? -2.788 12.526 -7.366 1.00 72.69 78 LYS A CA 1
ATOM 598 C C . LYS A 1 78 ? -1.638 13.475 -7.061 1.00 72.69 78 LYS A C 1
ATOM 600 O O . LYS A 1 78 ? -0.958 13.883 -8.021 1.00 72.69 78 LYS A O 1
#

Secondary structure (DSSP, 8-state):
--------HHHHHHHHHHTT-EEE-TT-SSSEEEEE-TTT--EEEEE--S--HHHHHHHHHHHHHTT--HHHHHHHH-

InterPro domains:
  IPR012933 HicA mRNA interferase family [PF07927] (10-48)
  IPR0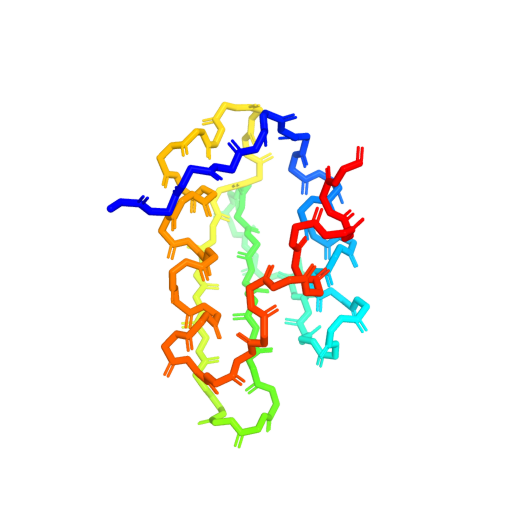38570 HicA superfamily [G3DSA:3.30.920.30] (4-65)

Foldseek 3Di:
DDDADDAFPVLLVVLLVVVVWDWDPPDDPAQKIKTADPVVRDIDIDGNDGDCNVVSVVVVVVVVVVVDDPVSSRVSRD

Sequence (78 aa):
MVSIPPCSSKKLIKAFVTLGFEVSTKGGKGSHIKITDPKSGRSTTIPKSRSLSYVRNHIVKWAIDLGYSEKIIKKLLK

pLDDT: mean 81.3, std 10.18, range [49.53, 90.94]